Protein AF-A0A534A925-F1 (afdb_monomer_lite)

Foldseek 3Di:
DDDDDDDDDDDDDDDDDDDDDPDPDQDDAWDWDWDQDPVRDIDIDIDGDPDPDCQDPDDQPPQLPVVPPQWHALVSLVVGVLCNVCVQVLCPPVGRIHHNVSVVPDDSVD

Structure (mmCIF, N/CA/C/O backbone):
data_AF-A0A534A925-F1
#
_entry.id   AF-A0A534A925-F1
#
loop_
_atom_site.group_PDB
_atom_site.id
_atom_site.type_symbol
_atom_site.label_atom_id
_atom_site.label_alt_id
_atom_site.label_comp_id
_atom_site.label_asym_id
_atom_site.label_entity_id
_atom_site.label_seq_id
_atom_site.pdbx_PDB_ins_code
_atom_site.Cartn_x
_atom_site.Cartn_y
_atom_site.Cartn_z
_atom_site.occupancy
_atom_site.B_iso_or_equiv
_atom_site.auth_seq_id
_atom_site.auth_comp_id
_atom_site.auth_asym_id
_atom_site.auth_atom_id
_atom_site.pdbx_PDB_model_num
ATOM 1 N N . MET A 1 1 ? -91.322 11.168 30.976 1.00 36.09 1 MET A N 1
ATOM 2 C CA . MET A 1 1 ? -91.071 10.062 31.922 1.00 36.09 1 MET A CA 1
ATOM 3 C C . MET A 1 1 ? -89.736 9.408 31.571 1.00 36.09 1 MET A C 1
ATOM 5 O O . MET A 1 1 ? -89.641 8.801 30.519 1.00 36.09 1 MET A O 1
ATOM 9 N N . ASN A 1 2 ? -88.737 9.666 32.426 1.00 33.62 2 ASN A N 1
ATOM 10 C CA . ASN A 1 2 ? -87.605 8.828 32.873 1.00 33.62 2 ASN A CA 1
ATOM 11 C C . ASN A 1 2 ? -86.722 8.148 31.795 1.00 33.62 2 ASN A C 1
ATOM 13 O O . ASN A 1 2 ? -87.147 7.190 31.169 1.00 33.62 2 ASN A O 1
ATOM 17 N N . THR A 1 3 ? -85.550 8.713 31.450 1.00 47.16 3 THR A N 1
ATOM 18 C CA . THR A 1 3 ? -84.178 8.521 32.023 1.00 47.16 3 THR A CA 1
ATOM 19 C C . THR A 1 3 ? -83.491 7.196 31.687 1.00 47.16 3 THR A C 1
ATOM 21 O O . THR A 1 3 ? -84.071 6.153 31.945 1.00 47.16 3 THR A O 1
ATOM 24 N N . LEU A 1 4 ? -82.229 7.285 31.230 1.00 44.25 4 LEU A N 1
ATOM 25 C CA . LEU A 1 4 ? -81.005 6.499 31.540 1.00 44.25 4 LEU A CA 1
ATOM 26 C C . LEU A 1 4 ? -80.034 6.684 30.341 1.00 44.25 4 LEU A C 1
ATOM 28 O O . LEU A 1 4 ? -80.492 6.718 29.211 1.00 44.25 4 LEU A O 1
ATOM 32 N N . SER A 1 5 ? -78.706 6.758 30.414 1.00 41.53 5 SER A N 1
ATOM 33 C CA . SER A 1 5 ? -77.696 6.857 3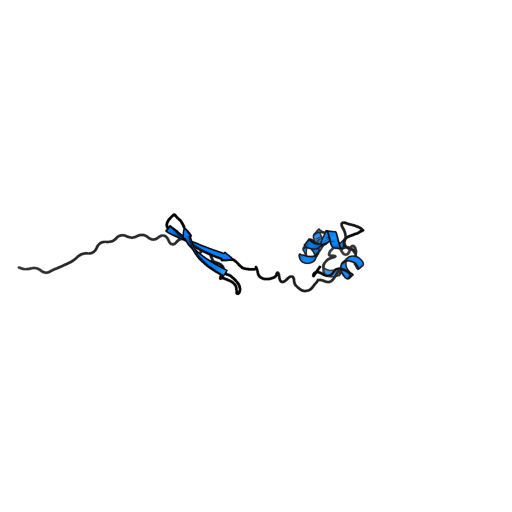1.471 1.00 41.53 5 SER A CA 1
ATOM 34 C C . SER A 1 5 ? -76.338 6.824 30.733 1.00 41.53 5 SER A C 1
ATOM 36 O O . SER A 1 5 ? -76.153 5.910 29.945 1.00 41.53 5 SER A O 1
ATOM 38 N N . THR A 1 6 ? -75.408 7.752 31.037 1.00 44.19 6 THR A N 1
ATOM 39 C CA . THR A 1 6 ? -73.962 7.466 31.289 1.00 44.19 6 THR A CA 1
ATOM 40 C C . THR A 1 6 ? -73.088 6.924 30.124 1.00 44.19 6 THR A C 1
ATOM 42 O O . THR A 1 6 ? -73.442 5.945 29.498 1.00 44.19 6 THR A O 1
ATOM 45 N N . LYS A 1 7 ? -71.860 7.367 29.799 1.00 44.53 7 LYS A N 1
ATOM 46 C CA . LYS A 1 7 ? -70.882 8.361 30.292 1.00 44.53 7 LYS A CA 1
ATOM 47 C C . LYS A 1 7 ? -69.719 8.438 29.262 1.00 44.53 7 LYS A C 1
ATOM 49 O O . LYS A 1 7 ? -69.338 7.406 28.734 1.00 44.53 7 LYS A O 1
ATOM 54 N N . ILE A 1 8 ? -69.151 9.643 29.095 1.00 51.94 8 ILE A N 1
ATOM 55 C CA . ILE A 1 8 ? -67.711 10.015 29.144 1.00 51.94 8 ILE A CA 1
ATOM 56 C C . ILE A 1 8 ? -66.700 9.183 28.317 1.00 51.94 8 ILE A C 1
ATOM 58 O O . ILE A 1 8 ? -66.529 8.013 28.617 1.00 51.94 8 ILE A O 1
ATOM 62 N N . LEU A 1 9 ? -65.879 9.827 27.464 1.00 43.19 9 LEU A N 1
ATOM 63 C CA . LEU A 1 9 ? -64.421 9.984 27.703 1.00 43.19 9 LEU A CA 1
ATOM 64 C C . LEU A 1 9 ? -63.730 10.865 26.643 1.00 43.19 9 LEU A C 1
ATOM 66 O O . LEU A 1 9 ? -63.958 10.740 25.446 1.00 43.19 9 LEU A O 1
ATOM 70 N N . PHE A 1 10 ? -62.875 11.754 27.148 1.00 41.25 10 PHE A N 1
ATOM 71 C CA . PHE A 1 10 ? -61.881 12.577 26.458 1.00 41.25 10 PHE A CA 1
ATOM 72 C C . PHE A 1 10 ? -60.840 11.739 25.692 1.00 41.25 10 PHE A C 1
ATOM 74 O O . PHE A 1 10 ? -60.540 10.629 26.116 1.00 41.25 10 PHE A O 1
ATOM 81 N N . CYS A 1 11 ? -60.218 12.318 24.655 1.00 32.62 11 CYS A N 1
ATOM 82 C CA . CYS A 1 11 ? -58.761 12.561 24.574 1.00 32.62 11 CYS A CA 1
ATOM 83 C C . CYS A 1 11 ? -58.295 12.727 23.120 1.00 32.62 11 CYS A C 1
ATOM 85 O O . CYS A 1 11 ? -58.225 11.777 22.348 1.00 32.62 11 CYS A O 1
ATOM 87 N N . THR A 1 12 ? -57.901 13.952 22.781 1.00 53.50 12 THR A N 1
ATOM 88 C CA . THR A 1 12 ? -57.005 14.268 21.665 1.00 53.50 12 THR A CA 1
ATOM 89 C C . THR A 1 12 ? -55.625 13.659 21.913 1.00 53.50 12 THR A C 1
ATOM 91 O O . THR A 1 12 ? -55.068 13.911 22.982 1.00 53.50 12 THR A O 1
ATOM 94 N N . LEU A 1 13 ? -55.018 12.967 20.942 1.00 48.19 13 LEU A N 1
ATOM 95 C CA . LEU A 1 13 ? -53.555 12.879 20.894 1.00 48.19 13 LEU A CA 1
ATOM 96 C C . LEU A 1 13 ? -53.014 12.567 19.492 1.00 48.19 13 LEU A C 1
ATOM 98 O 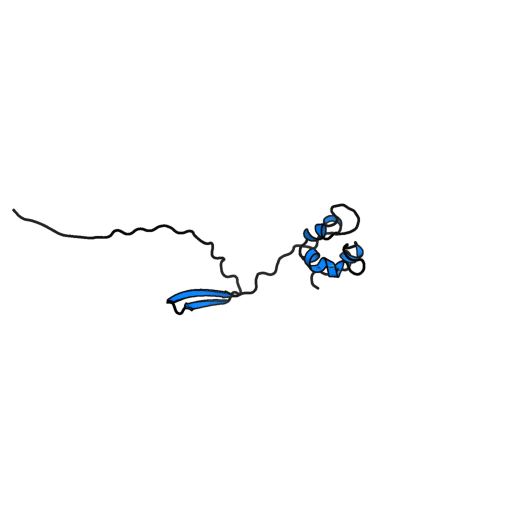O . LEU A 1 13 ? -53.343 11.561 18.872 1.00 48.19 13 LEU A O 1
ATOM 102 N N . SER A 1 14 ? -52.168 13.484 19.036 1.00 50.31 14 SER A N 1
ATOM 103 C CA . SER A 1 14 ? -51.291 13.441 17.872 1.00 50.31 14 SER A CA 1
ATOM 104 C C . SER A 1 14 ? -50.296 12.278 17.919 1.00 50.31 14 SER A C 1
ATOM 106 O O . SER A 1 14 ? -49.856 11.907 19.003 1.00 50.31 14 SER A O 1
ATOM 108 N N . ALA A 1 15 ? -49.797 11.841 16.761 1.00 52.97 15 ALA A N 1
ATOM 109 C CA . ALA A 1 15 ? -48.405 11.399 16.652 1.00 52.97 15 ALA A CA 1
ATOM 110 C C . ALA A 1 15 ? -47.902 11.485 15.203 1.00 52.97 15 ALA A C 1
ATOM 112 O O . ALA A 1 15 ? -48.382 10.783 14.316 1.00 52.97 15 ALA A O 1
ATOM 113 N N . LEU A 1 16 ? -46.913 12.360 14.997 1.00 54.34 16 LEU A N 1
ATOM 114 C CA . LEU A 1 16 ? -45.985 12.334 13.872 1.00 54.34 16 LEU A CA 1
ATOM 115 C C . LEU A 1 16 ? -45.190 11.021 13.928 1.00 54.34 16 LEU A C 1
ATOM 117 O O . LEU A 1 16 ? -44.637 10.691 14.977 1.00 54.34 16 LEU A O 1
ATOM 121 N N . SER A 1 17 ? -45.069 10.305 12.813 1.00 54.91 17 SER A N 1
ATOM 122 C CA . SER A 1 17 ? -44.123 9.191 12.703 1.00 54.91 17 SER A CA 1
ATOM 123 C C . SER A 1 17 ? -42.778 9.721 12.206 1.00 54.91 17 SER A C 1
ATOM 125 O O . SER A 1 17 ? -42.631 10.102 11.047 1.00 54.91 17 SER A O 1
ATOM 127 N N . PHE A 1 18 ? -41.821 9.794 13.130 1.00 52.22 18 PHE A N 1
ATOM 128 C CA . PHE A 1 18 ? -40.415 10.120 12.902 1.00 52.22 18 PHE A CA 1
ATOM 129 C C . PHE A 1 18 ? -39.664 8.888 12.364 1.00 52.22 18 PHE A C 1
ATOM 131 O O . PHE A 1 18 ? -39.969 7.755 12.733 1.00 52.22 18 PHE A O 1
ATOM 138 N N . SER A 1 19 ? -38.718 9.135 11.458 1.00 45.69 19 SER A N 1
ATOM 139 C CA . SER A 1 19 ? -38.007 8.168 10.617 1.00 45.69 19 SER A CA 1
ATOM 140 C C . SER A 1 19 ? -37.303 7.034 11.371 1.00 45.69 19 SER A C 1
ATOM 142 O O . SER A 1 19 ? -36.640 7.253 12.384 1.00 45.69 19 SER A O 1
ATOM 144 N N . ALA A 1 20 ? -37.365 5.829 10.799 1.00 44.81 20 ALA A N 1
ATOM 145 C CA . ALA A 1 20 ? -36.559 4.684 11.205 1.00 44.81 20 ALA A CA 1
ATOM 146 C C . ALA A 1 20 ? -35.088 4.906 10.811 1.00 44.81 20 ALA A C 1
ATOM 148 O O . ALA A 1 20 ? -34.720 4.785 9.643 1.00 44.81 20 ALA A O 1
ATOM 149 N N . ALA A 1 21 ? -34.242 5.233 11.788 1.00 45.03 21 ALA A N 1
ATOM 150 C CA . ALA A 1 21 ? -32.803 5.063 11.651 1.00 45.03 21 ALA A CA 1
ATOM 151 C C . ALA A 1 21 ? -32.496 3.563 11.750 1.00 45.03 21 ALA A C 1
ATOM 153 O O . ALA A 1 21 ? -32.823 2.927 12.752 1.00 45.03 21 ALA A O 1
ATOM 154 N N . ALA A 1 22 ? -31.893 2.995 10.706 1.00 51.34 22 ALA A N 1
ATOM 155 C CA . ALA A 1 22 ? -31.347 1.647 10.741 1.00 51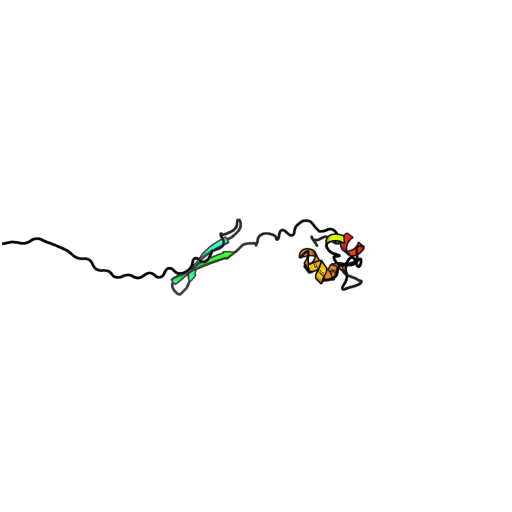.34 22 ALA A CA 1
ATOM 156 C C . ALA A 1 22 ? -30.210 1.606 11.775 1.00 51.34 22 ALA A C 1
ATOM 158 O O . ALA A 1 22 ? -29.094 2.048 11.511 1.00 51.34 22 ALA A O 1
ATOM 159 N N . GLN A 1 23 ? -30.515 1.129 12.978 1.00 52.47 23 GLN A N 1
ATOM 160 C CA . GLN A 1 23 ? -29.515 0.818 13.990 1.00 52.47 23 GLN A CA 1
ATOM 161 C C . GLN A 1 23 ? -28.836 -0.481 13.548 1.00 52.47 23 GLN A C 1
ATOM 163 O O . GLN A 1 23 ? -29.480 -1.529 13.500 1.00 52.47 23 GLN A O 1
ATOM 168 N N . GLY A 1 24 ? -27.564 -0.391 13.145 1.00 57.22 24 GLY A N 1
ATOM 169 C CA . GLY A 1 24 ? -26.748 -1.563 12.835 1.00 57.22 24 GLY A CA 1
ATOM 170 C C . GLY A 1 24 ? -26.800 -2.550 14.001 1.00 57.22 24 GLY A C 1
ATOM 171 O O . GLY A 1 24 ? -26.653 -2.152 15.157 1.00 57.22 24 GLY A O 1
ATOM 172 N N . ALA A 1 25 ? -27.096 -3.815 13.705 1.00 59.00 25 ALA A N 1
ATOM 173 C CA . ALA A 1 25 ? -27.199 -4.845 14.727 1.00 59.00 25 ALA A CA 1
ATOM 174 C C . ALA A 1 25 ? -25.826 -5.075 15.386 1.00 59.00 25 ALA A C 1
ATOM 176 O O . ALA A 1 25 ? -24.819 -5.064 14.674 1.00 59.00 25 ALA A O 1
ATOM 177 N N . PRO A 1 26 ? -25.774 -5.303 16.711 1.00 57.12 26 PRO A N 1
ATOM 178 C CA . PRO A 1 26 ? -24.526 -5.615 17.395 1.00 57.12 26 PRO A CA 1
ATOM 179 C C . PRO A 1 26 ? -23.919 -6.901 16.822 1.00 57.12 26 PRO A C 1
ATOM 181 O O . PRO A 1 26 ? -24.603 -7.920 16.677 1.00 57.12 26 PRO A O 1
ATOM 184 N N . GLN A 1 27 ? -22.641 -6.833 16.466 1.00 63.50 27 GLN A N 1
ATOM 185 C CA . GLN A 1 27 ? -21.874 -7.927 15.888 1.00 63.50 27 GLN A CA 1
ATOM 186 C C . GLN A 1 27 ? -21.381 -8.881 16.988 1.00 63.50 27 GLN A C 1
ATOM 188 O O . GLN A 1 27 ? -21.328 -8.550 18.176 1.00 63.50 27 GLN A O 1
ATOM 193 N N . SER A 1 28 ? -21.039 -10.117 16.610 1.00 61.31 28 SER A N 1
ATOM 194 C CA . SER A 1 28 ? -20.520 -11.112 17.559 1.00 61.31 28 SER A CA 1
ATOM 195 C C . SER A 1 28 ? -19.151 -10.675 18.087 1.00 61.31 28 SER A C 1
ATOM 197 O O . SER A 1 28 ? -18.169 -10.725 17.358 1.00 61.31 28 SER A O 1
ATOM 199 N N . GLY A 1 29 ? -19.089 -10.260 19.356 1.00 70.38 29 GLY A N 1
ATOM 200 C CA . GLY A 1 29 ? -17.885 -9.695 19.986 1.00 70.38 29 GLY A CA 1
ATOM 201 C C . GLY A 1 29 ? -18.079 -8.275 20.526 1.00 70.38 29 GLY A C 1
ATOM 202 O O . GLY A 1 29 ? -17.241 -7.792 21.292 1.00 70.38 29 GLY A O 1
ATOM 203 N N . ASP A 1 30 ? -19.202 -7.637 20.196 1.00 82.88 30 ASP A N 1
ATOM 204 C CA . ASP A 1 30 ? -19.544 -6.316 20.707 1.00 82.88 30 ASP A CA 1
ATOM 205 C C . ASP A 1 30 ? -19.910 -6.363 22.195 1.00 82.88 30 ASP A C 1
ATOM 207 O O . ASP A 1 30 ? -20.704 -7.181 22.664 1.00 82.88 30 ASP A O 1
ATOM 211 N N . ASN A 1 31 ? -19.353 -5.424 22.952 1.00 88.88 31 ASN A N 1
ATOM 212 C CA . ASN A 1 31 ? -19.742 -5.125 24.318 1.00 88.88 31 ASN A CA 1
ATOM 213 C C . ASN A 1 31 ? -20.771 -3.995 24.292 1.00 88.88 31 ASN A C 1
ATOM 215 O O . ASN A 1 31 ? -20.434 -2.852 23.975 1.00 88.88 31 ASN A O 1
ATOM 219 N N . VAL A 1 32 ? -22.012 -4.319 24.655 1.00 89.69 32 VAL A N 1
ATOM 220 C CA . VAL A 1 32 ? -23.113 -3.357 24.773 1.00 89.69 32 VAL A CA 1
ATOM 221 C C . VAL A 1 32 ? -23.313 -3.000 26.244 1.00 89.69 32 VAL A C 1
ATOM 223 O O . VAL A 1 32 ? -23.477 -3.879 27.090 1.00 89.69 32 VAL A O 1
ATOM 226 N N . ARG A 1 33 ? -23.283 -1.706 26.568 1.00 91.25 33 ARG A N 1
ATOM 227 C CA . ARG A 1 33 ? -23.546 -1.182 27.915 1.00 91.25 33 ARG A CA 1
ATOM 228 C C . ARG A 1 33 ? -24.625 -0.112 27.858 1.00 91.25 33 ARG A C 1
ATOM 230 O O . ARG A 1 33 ? -24.551 0.791 27.032 1.00 91.25 33 ARG A O 1
ATOM 237 N N . HIS A 1 34 ? -25.580 -0.195 28.774 1.00 91.19 34 HIS A N 1
ATOM 238 C CA . HIS A 1 34 ? -26.624 0.809 28.949 1.00 91.19 34 HIS A CA 1
ATOM 239 C C . HIS A 1 34 ? -26.285 1.705 30.139 1.00 91.19 34 HIS A C 1
ATOM 241 O O . HIS A 1 34 ? -25.847 1.220 31.186 1.00 91.19 34 HIS A O 1
ATOM 247 N N . PHE A 1 35 ? -26.501 3.006 29.991 1.00 89.12 35 PHE A N 1
ATOM 248 C CA . PHE A 1 35 ? -26.339 3.984 31.062 1.00 89.12 35 PHE A CA 1
ATOM 249 C C . PHE A 1 35 ? -27.496 4.963 31.037 1.00 89.12 35 PHE A C 1
ATOM 251 O O . PHE A 1 35 ? -28.084 5.223 29.991 1.00 89.12 35 PHE A O 1
ATOM 258 N N . VAL A 1 36 ? -27.757 5.562 32.191 1.00 91.06 36 VAL A N 1
ATOM 259 C CA . VAL A 1 36 ? -28.630 6.724 32.304 1.00 91.06 36 VAL A CA 1
ATOM 260 C C . VAL A 1 36 ? -27.741 7.919 32.615 1.00 91.06 36 VAL A C 1
ATOM 262 O O . VAL A 1 36 ? -26.951 7.872 33.560 1.00 91.06 36 VAL A O 1
ATOM 265 N N . ASP A 1 37 ? -27.812 8.963 31.795 1.00 87.06 37 ASP A N 1
ATOM 266 C CA . ASP A 1 37 ? -27.035 10.178 32.018 1.00 87.06 37 ASP A CA 1
ATOM 267 C C . ASP A 1 37 ? -27.645 11.074 33.112 1.00 87.06 37 ASP A C 1
ATOM 269 O O . ASP A 1 37 ? -28.726 10.819 33.643 1.00 87.06 37 ASP A O 1
ATOM 273 N N . ALA A 1 38 ? -26.950 12.160 33.459 1.00 85.88 38 ALA A N 1
ATOM 274 C CA . ALA A 1 38 ? -27.391 13.098 34.495 1.00 85.88 38 ALA A CA 1
ATOM 275 C C . ALA A 1 38 ? -28.723 13.809 34.175 1.00 85.88 38 ALA A C 1
ATOM 277 O O . ALA A 1 38 ? -29.330 14.391 35.072 1.00 85.88 38 ALA A O 1
ATOM 278 N N . GLN A 1 39 ? -29.175 13.784 32.917 1.00 91.69 39 GLN A N 1
ATOM 279 C CA . GLN A 1 39 ? -30.468 14.323 32.490 1.00 91.69 39 GLN A CA 1
ATOM 280 C C . GLN A 1 39 ? -31.566 13.247 32.438 1.00 91.69 39 GLN A C 1
ATOM 282 O O . GLN A 1 39 ? -32.680 13.538 32.005 1.00 91.69 39 GLN A O 1
ATOM 287 N N . GLY A 1 40 ? -31.276 12.017 32.872 1.00 88.44 40 GLY A N 1
ATOM 288 C CA . GLY A 1 40 ? -32.223 10.906 32.849 1.00 88.44 40 GLY A CA 1
ATOM 289 C C . GLY A 1 40 ? -32.396 10.266 31.470 1.00 88.44 40 GLY A C 1
ATOM 290 O O . GLY A 1 40 ? -33.357 9.524 31.274 1.00 88.44 40 GLY A O 1
ATOM 291 N N . ARG A 1 41 ? -31.511 10.545 30.502 1.00 91.19 41 ARG A N 1
ATOM 292 C CA . ARG A 1 41 ? -31.578 9.941 29.164 1.00 91.19 41 ARG A CA 1
ATOM 293 C C . ARG A 1 41 ? -30.837 8.614 29.154 1.00 91.19 41 ARG A C 1
ATOM 295 O O . ARG A 1 41 ? -29.720 8.517 29.659 1.00 91.19 41 ARG A O 1
ATOM 302 N N . GLU A 1 42 ? -31.446 7.611 28.539 1.00 90.19 42 GLU A N 1
ATOM 303 C CA . GLU A 1 42 ? -30.812 6.318 28.312 1.00 90.19 42 GLU A CA 1
ATOM 304 C C . GLU A 1 42 ? -29.850 6.397 27.117 1.00 90.19 42 GLU A C 1
ATOM 306 O O . GLU A 1 42 ? -30.205 6.881 26.041 1.00 90.19 42 GLU A O 1
ATOM 311 N N . VAL A 1 43 ? -28.616 5.935 27.313 1.00 90.75 43 VAL A N 1
ATOM 312 C CA . VAL A 1 43 ? -27.554 5.900 26.304 1.00 90.75 43 VAL A CA 1
ATOM 313 C C . VAL A 1 43 ? -27.011 4.480 26.224 1.00 90.75 43 VAL A C 1
ATOM 315 O O . VAL A 1 43 ? -26.747 3.849 27.246 1.00 90.75 43 VAL A O 1
ATOM 318 N N . THR A 1 44 ? -26.817 3.985 25.004 1.00 92.50 44 THR A N 1
ATOM 319 C CA . THR A 1 44 ? -26.215 2.673 24.748 1.00 92.50 44 THR A CA 1
ATOM 320 C C . THR A 1 44 ? -24.824 2.871 24.154 1.00 92.50 44 THR A C 1
ATOM 322 O O . THR A 1 44 ? -24.691 3.476 23.092 1.00 92.50 44 THR A O 1
ATOM 325 N N . LEU A 1 45 ? -23.785 2.389 24.838 1.00 89.44 45 LEU A N 1
ATOM 326 C CA . LEU A 1 45 ? -22.436 2.277 24.283 1.00 89.44 45 LEU A CA 1
ATOM 327 C C . LEU A 1 45 ? -22.271 0.884 23.708 1.00 89.44 45 LEU A C 1
ATOM 329 O O . LEU A 1 45 ? -22.324 -0.102 24.441 1.00 89.44 45 LEU A O 1
ATOM 333 N N . THR A 1 46 ? -21.994 0.839 22.418 1.00 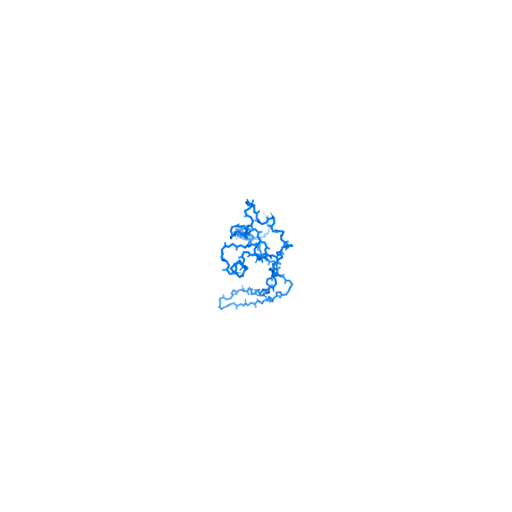90.38 46 THR A N 1
ATOM 334 C CA . THR A 1 46 ? -21.589 -0.372 21.718 1.00 90.38 46 THR A CA 1
ATOM 335 C C . THR A 1 46 ? -20.116 -0.221 21.374 1.00 90.38 46 THR A C 1
ATOM 337 O O . THR A 1 46 ? -19.727 0.755 20.735 1.00 90.38 46 THR A O 1
ATOM 340 N N . SER A 1 47 ? -19.284 -1.148 21.839 1.00 87.44 47 SER A N 1
ATOM 341 C CA . SER A 1 47 ? -17.851 -1.173 21.530 1.00 87.44 47 SER A CA 1
ATOM 342 C C . SER A 1 47 ? -17.435 -2.569 21.090 1.00 87.44 47 SER A C 1
ATOM 344 O O . SER A 1 47 ? -17.709 -3.525 21.811 1.00 87.44 47 SER A O 1
ATOM 346 N N . GLY A 1 48 ? -16.723 -2.682 19.976 1.00 87.56 48 GLY A N 1
ATOM 347 C CA . GLY A 1 48 ? -16.240 -3.951 19.439 1.00 87.56 48 GLY A CA 1
ATOM 348 C C . GLY A 1 48 ? -15.147 -3.733 18.401 1.00 87.56 48 GLY A C 1
ATOM 349 O O . GLY A 1 48 ? -14.896 -2.602 17.979 1.00 87.56 48 GLY A O 1
ATOM 350 N N . GLN A 1 49 ? -14.466 -4.819 18.038 1.00 83.19 49 GLN A N 1
ATOM 351 C CA . GLN A 1 49 ? -13.541 -4.825 16.909 1.00 83.19 49 GLN A CA 1
ATOM 352 C C . GLN A 1 49 ? -14.387 -4.849 15.627 1.00 83.19 49 GLN A C 1
ATOM 354 O O . GLN A 1 49 ? -15.242 -5.728 15.518 1.00 83.19 49 GLN A O 1
ATOM 359 N N . PRO A 1 50 ? -14.170 -3.935 14.667 1.00 76.50 50 PRO A N 1
ATOM 360 C CA . PRO A 1 50 ? -14.828 -4.037 13.370 1.00 76.50 50 PRO A CA 1
ATOM 361 C C . PRO A 1 50 ? -14.416 -5.339 12.677 1.00 76.50 50 PRO A C 1
ATOM 363 O O . PRO A 1 50 ? -13.307 -5.840 12.898 1.00 76.50 50 PRO A O 1
ATOM 366 N N . ASP A 1 51 ? -15.293 -5.881 11.834 1.00 75.94 51 ASP A N 1
ATOM 367 C CA . ASP A 1 51 ? -14.945 -7.056 11.038 1.00 75.94 51 ASP A CA 1
ATOM 368 C C . ASP A 1 51 ? -13.639 -6.813 10.264 1.00 75.94 51 ASP A C 1
ATOM 370 O O . ASP A 1 51 ? -13.424 -5.714 9.743 1.00 75.94 51 ASP A O 1
ATOM 374 N N . PRO A 1 52 ? -12.746 -7.816 10.177 1.00 73.44 52 PRO A N 1
ATOM 375 C CA . PRO A 1 52 ? -11.541 -7.679 9.382 1.00 73.44 52 PRO A CA 1
ATOM 376 C C . PRO A 1 52 ? -11.923 -7.423 7.924 1.00 73.44 52 PRO A C 1
ATOM 378 O O . PRO A 1 52 ? -12.688 -8.189 7.332 1.00 73.44 52 PRO A O 1
ATOM 381 N N . ASP A 1 53 ? -11.351 -6.371 7.339 1.00 75.56 53 ASP A N 1
ATOM 382 C CA . ASP A 1 53 ? -11.571 -6.037 5.938 1.00 75.56 53 ASP A CA 1
ATOM 383 C C . ASP A 1 53 ? -11.196 -7.226 5.040 1.00 75.56 53 ASP A C 1
ATOM 385 O O . ASP A 1 53 ? -10.042 -7.667 4.973 1.00 75.56 53 ASP A O 1
ATOM 389 N N . GLN A 1 54 ? -12.180 -7.759 4.315 1.00 76.06 54 GLN A N 1
ATOM 390 C CA . GLN A 1 54 ? -11.964 -8.835 3.353 1.00 76.06 54 GLN A CA 1
ATOM 391 C C . GLN A 1 54 ? -11.547 -8.256 2.003 1.00 76.06 54 GLN A C 1
ATOM 393 O O . GLN A 1 54 ? -12.291 -8.288 1.022 1.00 76.06 54 GLN A O 1
ATOM 398 N N . PHE A 1 55 ? -10.325 -7.736 1.929 1.00 79.56 55 PHE A N 1
ATOM 399 C CA . PHE A 1 55 ? -9.712 -7.455 0.638 1.00 79.56 55 PHE A CA 1
ATOM 400 C C . PHE A 1 55 ? -9.467 -8.795 -0.050 1.00 79.56 55 PHE A C 1
ATOM 402 O O . PHE A 1 55 ? -8.760 -9.648 0.497 1.00 79.56 55 PHE A O 1
ATOM 409 N N . GLY A 1 56 ? -10.102 -8.993 -1.207 1.00 85.56 56 GLY A N 1
ATOM 410 C CA . GLY A 1 56 ? -10.119 -10.253 -1.946 1.00 85.56 56 GLY A CA 1
ATOM 411 C C . GLY A 1 56 ? -8.733 -10.838 -2.278 1.00 85.56 56 GLY A C 1
ATOM 412 O O . GLY A 1 56 ? -7.686 -10.415 -1.766 1.00 85.56 56 GLY A O 1
ATOM 413 N N . PRO A 1 57 ? -8.676 -11.867 -3.138 1.00 89.50 57 PRO A N 1
ATOM 414 C CA . PRO A 1 57 ? -7.392 -12.394 -3.567 1.00 89.50 57 PRO A CA 1
ATOM 415 C C . PRO A 1 57 ? -6.553 -11.275 -4.189 1.00 89.50 57 PRO A C 1
ATOM 417 O O . PRO A 1 57 ? -7.069 -10.354 -4.819 1.00 89.50 57 PRO A O 1
ATOM 420 N N . ARG A 1 58 ? -5.241 -11.369 -3.987 1.00 90.88 58 ARG A N 1
ATOM 421 C CA . ARG A 1 58 ? -4.291 -10.446 -4.592 1.00 90.88 58 ARG A CA 1
ATOM 422 C C . ARG A 1 58 ? -4.448 -10.502 -6.126 1.00 90.88 58 ARG A C 1
ATOM 424 O O . ARG A 1 58 ? -4.326 -11.603 -6.668 1.00 90.88 58 ARG A O 1
ATOM 431 N N . PRO A 1 59 ? -4.682 -9.367 -6.809 1.00 94.56 59 PRO A N 1
ATOM 432 C CA . PRO A 1 59 ? -4.729 -9.332 -8.267 1.00 94.56 59 PRO A CA 1
ATOM 433 C C . PRO A 1 59 ? -3.395 -9.744 -8.907 1.00 94.56 59 PRO A C 1
ATOM 435 O O . PRO A 1 59 ? -2.339 -9.726 -8.277 1.00 94.56 59 PRO A O 1
ATOM 438 N N . SER A 1 60 ? -3.425 -10.119 -10.179 1.00 95.81 60 SER A N 1
ATOM 439 C CA . SER A 1 60 ? -2.201 -10.222 -10.981 1.00 95.81 60 SER A CA 1
ATOM 440 C C . SER A 1 60 ? -1.624 -8.833 -11.274 1.00 95.81 60 SER A C 1
ATOM 442 O O . SER A 1 60 ? -2.322 -7.824 -11.173 1.00 95.81 60 SER A O 1
ATOM 444 N N . PHE A 1 61 ? -0.345 -8.781 -11.647 1.00 96.38 61 PHE A N 1
ATOM 445 C CA . PHE A 1 61 ? 0.307 -7.527 -12.028 1.00 96.38 61 PHE A CA 1
ATOM 446 C C . PHE A 1 61 ? -0.406 -6.887 -13.225 1.00 96.38 61 PHE A C 1
ATOM 448 O O . PHE A 1 61 ? -0.721 -5.705 -13.211 1.00 96.38 61 PHE A O 1
ATOM 455 N N . GLU A 1 62 ? -0.737 -7.709 -14.219 1.00 96.44 62 GLU A N 1
ATOM 456 C CA . GLU A 1 62 ? -1.406 -7.324 -15.460 1.00 96.44 62 GLU A CA 1
ATOM 457 C C . GLU A 1 62 ? -2.829 -6.793 -15.241 1.00 96.44 62 GLU A C 1
ATOM 459 O O . GLU A 1 62 ? -3.343 -6.054 -16.072 1.00 96.44 62 GLU A O 1
ATOM 464 N N . GLN A 1 63 ? -3.483 -7.173 -14.139 1.00 96.44 63 GLN A N 1
ATOM 465 C CA . GLN A 1 63 ? -4.796 -6.632 -13.776 1.00 96.44 63 GLN A CA 1
ATOM 466 C C . GLN A 1 63 ? -4.715 -5.226 -13.175 1.00 96.44 63 GLN A C 1
ATOM 468 O O . GLN A 1 63 ? -5.712 -4.508 -13.209 1.00 96.44 63 GLN A O 1
ATOM 473 N N . LEU A 1 64 ? -3.569 -4.856 -12.597 1.00 96.38 64 LEU A N 1
ATOM 474 C CA . LEU A 1 64 ? -3.354 -3.545 -11.984 1.00 96.38 64 LEU A CA 1
ATOM 475 C C . LEU A 1 64 ? -2.723 -2.557 -12.969 1.00 96.38 64 LEU A C 1
ATOM 477 O O . LEU A 1 64 ? -3.169 -1.418 -13.026 1.00 96.38 64 LEU A O 1
ATOM 481 N N . ASP A 1 65 ? -1.748 -3.005 -13.762 1.00 97.06 65 ASP A N 1
ATOM 482 C CA . ASP A 1 65 ? -1.117 -2.250 -14.856 1.00 97.06 65 ASP A CA 1
ATOM 483 C C . ASP A 1 65 ? -2.100 -2.105 -16.035 1.00 97.06 65 ASP A C 1
ATOM 485 O O . ASP A 1 65 ? -2.103 -2.895 -16.987 1.00 97.06 65 ASP A O 1
ATOM 489 N N . ARG A 1 66 ? -3.010 -1.130 -15.919 1.00 96.81 66 ARG A N 1
ATOM 490 C CA . ARG A 1 66 ? -4.127 -0.904 -16.848 1.00 96.81 66 ARG A CA 1
ATOM 491 C C . ARG A 1 66 ? -3.657 -0.272 -18.145 1.00 96.81 66 ARG A C 1
ATOM 493 O O . ARG A 1 66 ? -4.269 -0.504 -19.187 1.00 96.81 66 ARG A O 1
ATOM 500 N N . ASN A 1 67 ? -2.636 0.579 -18.073 1.00 96.00 67 ASN A N 1
ATOM 501 C CA . ASN A 1 67 ? -2.074 1.236 -19.249 1.00 96.00 67 ASN A CA 1
ATOM 502 C C . ASN A 1 67 ? -1.017 0.365 -19.963 1.00 96.00 67 ASN A C 1
ATOM 504 O O . ASN A 1 67 ? -0.610 0.715 -21.073 1.00 96.00 67 ASN A O 1
ATOM 508 N N . HIS A 1 68 ? -0.642 -0.774 -19.370 1.00 96.25 68 HIS A N 1
ATOM 509 C CA . HIS A 1 68 ? 0.341 -1.728 -19.878 1.00 96.25 68 HIS A CA 1
ATOM 510 C C . HIS A 1 68 ? 1.726 -1.101 -20.094 1.00 96.25 68 HIS A C 1
ATOM 512 O O . HIS A 1 68 ? 2.437 -1.459 -21.040 1.00 96.25 68 HIS A O 1
ATOM 518 N N . ASP A 1 69 ? 2.113 -0.158 -19.231 1.00 95.69 69 ASP A N 1
ATOM 519 C CA . ASP A 1 69 ? 3.419 0.507 -19.277 1.00 95.69 69 ASP A CA 1
ATOM 520 C C . ASP A 1 69 ? 4.519 -0.274 -18.527 1.00 95.69 69 ASP A C 1
ATOM 522 O O . ASP A 1 69 ? 5.699 0.094 -18.574 1.00 95.69 69 ASP A O 1
ATOM 526 N N . GLY A 1 70 ? 4.157 -1.402 -17.904 1.00 95.62 70 GLY A N 1
ATOM 527 C CA . GLY A 1 70 ? 5.077 -2.306 -17.221 1.00 95.62 70 GLY A CA 1
ATOM 528 C C . GLY A 1 70 ? 5.377 -1.911 -15.777 1.00 95.62 70 GLY A C 1
ATOM 529 O O . GLY A 1 70 ? 6.234 -2.543 -15.142 1.00 95.62 70 GLY A O 1
ATOM 530 N N . VAL A 1 71 ? 4.685 -0.907 -15.238 1.00 96.56 71 VAL A N 1
ATOM 531 C CA . VAL A 1 71 ? 4.746 -0.511 -13.832 1.00 96.56 71 VAL A CA 1
ATOM 532 C C . VAL A 1 71 ? 3.343 -0.258 -13.288 1.00 96.56 71 VAL A C 1
ATOM 534 O O . VAL A 1 71 ? 2.409 -0.015 -14.028 1.00 96.56 71 VAL A O 1
ATOM 537 N N . ILE A 1 72 ? 3.186 -0.327 -11.969 1.00 97.19 72 ILE A N 1
ATOM 538 C CA . ILE A 1 72 ? 1.944 0.082 -11.309 1.00 97.19 72 ILE A CA 1
ATOM 539 C C . ILE A 1 72 ? 2.162 1.480 -10.733 1.00 97.19 72 ILE A C 1
ATOM 541 O O . ILE A 1 72 ? 3.075 1.702 -9.928 1.00 97.19 72 ILE A O 1
ATOM 545 N N . THR A 1 73 ? 1.333 2.421 -11.165 1.00 96.81 73 THR A N 1
ATOM 546 C CA . THR A 1 73 ? 1.265 3.795 -10.648 1.00 96.81 73 THR A CA 1
ATOM 547 C C . THR A 1 73 ? 0.371 3.891 -9.399 1.00 96.81 73 THR A C 1
ATOM 549 O O . THR A 1 73 ? -0.375 2.950 -9.117 1.00 96.81 73 THR A O 1
ATOM 552 N N . PRO A 1 74 ? 0.411 4.998 -8.628 1.00 95.69 74 PRO A N 1
ATOM 553 C CA . PRO A 1 74 ? -0.489 5.190 -7.485 1.00 95.69 74 PRO A CA 1
ATOM 554 C C . PRO A 1 74 ? -1.968 5.027 -7.870 1.00 95.69 74 PRO A C 1
ATOM 556 O O . PRO A 1 74 ? -2.681 4.248 -7.245 1.00 95.69 74 PRO A O 1
ATOM 559 N N . ASP A 1 75 ? -2.382 5.650 -8.977 1.00 96.75 75 ASP A N 1
ATOM 560 C CA . ASP A 1 75 ? -3.751 5.594 -9.512 1.00 96.75 75 ASP A CA 1
ATOM 561 C C . ASP A 1 75 ? -4.184 4.172 -9.922 1.00 96.75 75 ASP A C 1
ATOM 563 O O . ASP A 1 75 ? -5.369 3.843 -9.989 1.00 96.75 75 ASP A O 1
ATOM 567 N N . GLU A 1 76 ? -3.233 3.306 -10.262 1.00 96.88 76 GLU A N 1
ATOM 568 C CA . GLU A 1 76 ? -3.485 1.895 -10.564 1.00 96.88 76 GLU A CA 1
ATOM 569 C C . GLU A 1 76 ? -3.508 1.033 -9.304 1.00 96.88 76 GLU A C 1
ATOM 571 O O . GLU A 1 76 ? -4.302 0.094 -9.209 1.00 96.88 76 GLU A O 1
ATOM 576 N N . ALA A 1 77 ? -2.694 1.374 -8.305 1.00 96.12 77 ALA A N 1
ATOM 577 C CA . ALA A 1 77 ? -2.692 0.706 -7.013 1.00 96.12 77 ALA A CA 1
ATOM 578 C C . ALA A 1 77 ? -4.005 0.910 -6.242 1.00 96.12 77 ALA A C 1
ATOM 580 O O . ALA A 1 77 ? -4.404 0.015 -5.497 1.00 96.12 77 ALA A O 1
ATOM 581 N N . GLU A 1 78 ? -4.719 2.020 -6.467 1.00 95.38 78 GLU A N 1
ATOM 582 C CA . GLU A 1 78 ? -6.052 2.281 -5.896 1.00 95.38 78 GLU A CA 1
ATOM 583 C C . GLU A 1 78 ? -7.080 1.181 -6.210 1.00 95.38 78 GLU A C 1
ATOM 585 O O . GLU A 1 78 ? -8.006 0.956 -5.427 1.00 95.38 78 GLU A O 1
ATOM 590 N N . ALA A 1 79 ? -6.899 0.429 -7.303 1.00 94.19 79 ALA A N 1
ATOM 591 C CA . ALA A 1 79 ? -7.750 -0.716 -7.627 1.00 94.19 79 ALA A CA 1
ATOM 592 C C . ALA A 1 79 ? -7.652 -1.854 -6.590 1.00 94.19 79 ALA A C 1
ATOM 594 O O . ALA A 1 79 ? -8.509 -2.740 -6.551 1.00 94.19 79 ALA A O 1
ATOM 595 N N . TYR A 1 80 ? -6.623 -1.845 -5.740 1.00 94.81 80 TYR A N 1
ATOM 596 C CA . TYR A 1 80 ? -6.445 -2.799 -4.659 1.00 94.81 80 TYR A CA 1
ATOM 597 C C . TYR A 1 80 ? -5.936 -2.095 -3.398 1.00 94.81 80 TYR A C 1
ATOM 599 O O . TYR A 1 80 ? -4.734 -1.953 -3.189 1.00 94.81 80 TYR A O 1
ATOM 607 N N . LEU A 1 81 ? -6.877 -1.717 -2.526 1.00 93.44 81 LEU A N 1
ATOM 608 C CA . LEU A 1 81 ? -6.652 -0.982 -1.271 1.00 93.44 81 LEU A CA 1
ATOM 609 C C . LEU A 1 81 ? -5.426 -1.436 -0.452 1.00 93.44 81 LEU A C 1
ATOM 611 O O . LEU A 1 81 ? -4.662 -0.566 -0.039 1.00 93.44 81 LEU A O 1
ATOM 615 N N . PRO A 1 82 ? -5.154 -2.744 -0.247 1.00 93.62 82 PRO A N 1
ATOM 616 C CA . PRO A 1 82 ? -3.942 -3.159 0.457 1.00 93.62 82 PRO A CA 1
ATOM 617 C C . PRO A 1 82 ? -2.647 -2.694 -0.214 1.00 93.62 82 PRO A C 1
ATOM 619 O O . PRO A 1 82 ? -1.699 -2.357 0.482 1.00 93.62 82 PRO A O 1
ATOM 622 N N . LEU A 1 83 ? -2.594 -2.675 -1.551 1.00 94.81 83 LEU A N 1
ATOM 623 C CA . LEU A 1 83 ? -1.424 -2.192 -2.286 1.00 94.81 83 LEU A CA 1
ATOM 624 C C . LEU A 1 83 ? -1.323 -0.674 -2.214 1.00 94.81 83 LEU A C 1
ATOM 626 O O . LEU A 1 83 ? -0.226 -0.167 -2.033 1.00 94.81 83 LEU A O 1
ATOM 630 N N . ALA A 1 84 ? -2.449 0.032 -2.340 1.00 94.81 84 ALA A N 1
ATOM 631 C CA . ALA A 1 84 ? -2.485 1.487 -2.217 1.00 94.81 84 ALA A CA 1
ATOM 632 C C . ALA A 1 84 ? -1.967 1.949 -0.845 1.00 94.81 84 ALA A C 1
ATOM 634 O O . ALA A 1 84 ? -1.141 2.854 -0.769 1.00 94.81 84 ALA A O 1
ATOM 635 N N . ASN A 1 85 ? -2.385 1.273 0.229 1.00 93.50 85 ASN A N 1
ATOM 636 C CA . ASN A 1 85 ? -1.947 1.581 1.591 1.00 93.50 85 ASN A CA 1
ATOM 637 C C . ASN A 1 85 ? -0.447 1.331 1.816 1.00 93.50 85 ASN A C 1
ATOM 639 O O . ASN A 1 85 ? 0.158 1.997 2.651 1.00 93.50 85 ASN A O 1
ATOM 643 N N . ASP A 1 86 ? 0.148 0.383 1.087 1.00 93.56 86 ASP A N 1
ATOM 644 C CA . ASP A 1 86 ? 1.556 -0.009 1.233 1.00 93.56 86 ASP A CA 1
ATOM 645 C C . ASP A 1 86 ? 2.448 0.513 0.088 1.00 93.56 86 ASP A C 1
ATOM 647 O O . ASP A 1 86 ? 3.613 0.136 -0.039 1.00 93.56 86 ASP A O 1
ATOM 651 N N . PHE A 1 87 ? 1.915 1.382 -0.775 1.00 94.69 87 PHE A N 1
ATOM 652 C CA . PHE A 1 87 ? 2.531 1.744 -2.053 1.00 94.69 87 PHE A CA 1
ATOM 653 C C . PHE A 1 87 ? 3.964 2.276 -1.906 1.00 94.69 87 PHE A C 1
ATOM 655 O O . PHE A 1 87 ? 4.879 1.850 -2.619 1.00 94.69 87 PHE A O 1
ATOM 662 N N . ASP A 1 88 ? 4.179 3.180 -0.951 1.00 93.12 88 ASP A N 1
ATOM 663 C CA . ASP A 1 88 ? 5.483 3.802 -0.708 1.00 93.12 88 ASP A CA 1
ATOM 664 C C . ASP A 1 88 ? 6.517 2.797 -0.184 1.00 93.12 88 ASP A C 1
ATOM 666 O O . ASP A 1 88 ? 7.688 2.850 -0.565 1.00 93.12 88 ASP A O 1
ATOM 670 N N . ASN A 1 89 ? 6.088 1.825 0.626 1.00 92.75 89 ASN A N 1
ATOM 671 C CA . ASN A 1 89 ? 6.965 0.752 1.095 1.00 92.75 89 ASN A CA 1
ATOM 672 C C . ASN A 1 89 ? 7.339 -0.200 -0.046 1.00 92.75 89 ASN A C 1
ATOM 674 O O . ASN A 1 89 ? 8.483 -0.656 -0.132 1.00 92.75 89 ASN A O 1
ATOM 678 N N . VAL A 1 90 ? 6.389 -0.510 -0.932 1.00 94.12 90 VAL A N 1
ATOM 679 C CA . VAL A 1 90 ? 6.618 -1.442 -2.042 1.00 94.12 90 VAL A CA 1
ATOM 680 C C . VAL A 1 90 ? 7.491 -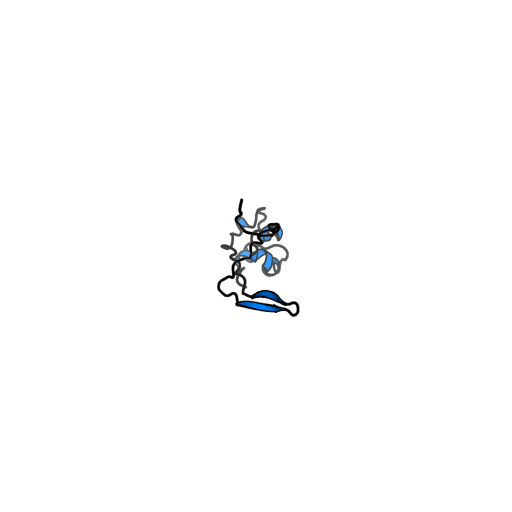0.820 -3.129 1.00 94.12 90 VAL A C 1
ATOM 682 O O . VAL A 1 90 ? 8.389 -1.503 -3.629 1.00 94.12 90 VAL A O 1
ATOM 685 N N . SER A 1 91 ? 7.262 0.450 -3.477 1.00 93.12 91 SER A N 1
ATOM 686 C CA . SER A 1 91 ? 7.954 1.159 -4.569 1.00 93.12 91 SER A CA 1
ATOM 687 C C . SER A 1 91 ? 9.408 1.556 -4.259 1.00 93.12 91 SER A C 1
ATOM 689 O O . SER A 1 91 ? 10.112 2.091 -5.117 1.00 93.12 91 SER A O 1
ATOM 691 N N . PHE A 1 92 ? 9.916 1.292 -3.052 1.00 87.38 92 PHE A N 1
ATOM 692 C CA . PHE A 1 92 ? 11.308 1.572 -2.692 1.00 87.38 92 PHE A CA 1
ATOM 693 C C . PHE A 1 92 ? 12.295 0.584 -3.359 1.00 87.38 92 PHE A C 1
ATOM 695 O O . PHE A 1 92 ? 12.037 -0.623 -3.358 1.00 87.38 92 PHE A O 1
ATOM 702 N N . PRO A 1 93 ? 13.469 1.025 -3.871 1.00 82.94 93 PRO A N 1
ATOM 703 C CA . PRO A 1 93 ? 14.074 2.363 -3.765 1.00 82.94 93 PRO A CA 1
ATOM 704 C C . PRO A 1 93 ? 13.738 3.339 -4.899 1.00 82.94 93 PRO A C 1
ATOM 706 O O . PRO A 1 93 ? 14.155 4.492 -4.836 1.00 82.94 93 PRO A O 1
ATOM 709 N N . HIS A 1 94 ? 13.050 2.890 -5.950 1.00 75.75 94 HIS A N 1
ATOM 710 C CA . HIS A 1 94 ? 12.895 3.665 -7.185 1.00 75.75 94 HIS A CA 1
ATOM 711 C C . HIS A 1 94 ? 11.813 4.748 -7.078 1.00 75.75 94 HIS A C 1
ATOM 713 O O . HIS A 1 94 ? 11.900 5.738 -7.798 1.00 75.75 94 HIS A O 1
ATOM 719 N N . GLY A 1 95 ? 10.885 4.594 -6.127 1.00 79.88 95 GLY A N 1
ATOM 720 C CA . GLY A 1 95 ? 9.897 5.580 -5.700 1.00 79.88 95 GLY A CA 1
ATOM 721 C C . GLY A 1 95 ? 8.829 5.876 -6.754 1.00 79.88 95 GLY A C 1
ATOM 722 O O . GLY A 1 95 ? 9.111 6.055 -7.935 1.00 79.88 95 GLY A O 1
ATOM 723 N N . GLY A 1 96 ? 7.566 5.951 -6.336 1.00 89.12 96 GLY A N 1
ATOM 724 C CA . GLY A 1 96 ? 6.483 6.467 -7.185 1.00 89.12 96 GLY A CA 1
ATOM 725 C C . GLY A 1 96 ? 5.978 5.521 -8.282 1.00 89.12 96 GLY A C 1
ATOM 726 O O . GLY A 1 96 ? 4.985 5.838 -8.934 1.00 89.12 96 GLY A O 1
ATOM 727 N N . ARG A 1 97 ? 6.624 4.368 -8.494 1.00 95.31 97 ARG A N 1
ATOM 728 C CA . ARG A 1 97 ? 6.205 3.298 -9.413 1.00 95.31 97 ARG A CA 1
ATOM 729 C C . ARG A 1 97 ? 6.581 1.950 -8.814 1.00 95.31 97 ARG A C 1
ATOM 731 O O . ARG A 1 97 ? 7.657 1.824 -8.241 1.00 95.31 97 ARG A O 1
ATOM 738 N N . ILE A 1 98 ? 5.721 0.952 -8.981 1.00 96.12 98 ILE A N 1
ATOM 739 C CA . ILE A 1 98 ? 5.973 -0.424 -8.543 1.00 96.12 98 ILE A CA 1
ATOM 740 C C . ILE A 1 98 ? 6.303 -1.264 -9.774 1.00 96.12 98 ILE A C 1
ATOM 742 O O . ILE A 1 98 ? 5.441 -1.504 -10.621 1.00 96.12 98 ILE A O 1
ATOM 746 N N . SER A 1 99 ? 7.543 -1.740 -9.886 1.00 95.56 99 SER A N 1
ATOM 747 C CA . SER A 1 99 ? 7.893 -2.684 -10.957 1.00 95.56 99 SER A CA 1
ATOM 748 C C . SER A 1 99 ? 7.364 -4.092 -10.668 1.00 95.56 99 SER A C 1
ATOM 750 O O . SER A 1 99 ? 7.058 -4.454 -9.529 1.00 95.56 99 SER A O 1
ATOM 752 N N . ARG A 1 100 ? 7.325 -4.949 -11.694 1.00 95.12 100 ARG A N 1
ATOM 753 C CA . ARG A 1 100 ? 6.903 -6.354 -11.565 1.00 95.12 100 ARG A CA 1
ATOM 754 C C . ARG A 1 100 ? 7.654 -7.123 -10.475 1.00 95.12 100 ARG A C 1
ATOM 756 O O . ARG A 1 100 ? 7.048 -7.928 -9.771 1.00 95.12 100 ARG A O 1
ATOM 763 N N . ALA A 1 101 ? 8.954 -6.875 -10.315 1.00 94.19 101 ALA A N 1
ATOM 764 C CA . ALA A 1 101 ? 9.758 -7.516 -9.275 1.00 94.19 101 ALA A CA 1
ATOM 765 C C . ALA A 1 101 ? 9.376 -7.028 -7.868 1.00 94.19 101 ALA A C 1
ATOM 767 O O . ALA A 1 101 ? 9.406 -7.801 -6.912 1.00 94.19 101 ALA A O 1
ATOM 768 N N . GLU A 1 102 ? 8.994 -5.756 -7.749 1.00 94.44 102 GLU A N 1
ATOM 769 C CA . GLU A 1 102 ? 8.575 -5.128 -6.492 1.00 94.44 102 GLU A CA 1
ATOM 770 C C . GLU A 1 102 ? 7.204 -5.606 -6.067 1.00 94.44 102 GLU A C 1
ATOM 772 O O . GLU A 1 102 ? 6.991 -5.972 -4.913 1.00 94.44 102 GLU A O 1
ATOM 777 N N . TYR A 1 103 ? 6.311 -5.714 -7.044 1.00 95.25 103 TYR A N 1
ATOM 778 C CA . TYR A 1 103 ? 5.057 -6.389 -6.845 1.00 95.25 103 TYR A CA 1
ATOM 779 C C . TYR A 1 103 ? 5.330 -7.827 -6.395 1.00 95.25 103 TYR A C 1
ATOM 781 O O . TYR A 1 103 ? 4.930 -8.199 -5.300 1.00 95.25 103 TYR A O 1
ATOM 789 N N . ALA A 1 104 ? 6.074 -8.643 -7.145 1.00 93.94 104 ALA A N 1
ATOM 790 C CA . ALA A 1 104 ? 6.283 -10.059 -6.817 1.00 93.94 104 ALA A CA 1
ATOM 791 C C . ALA A 1 104 ? 6.808 -10.324 -5.387 1.00 93.94 104 ALA A C 1
ATOM 793 O O . ALA A 1 104 ? 6.394 -11.303 -4.768 1.00 93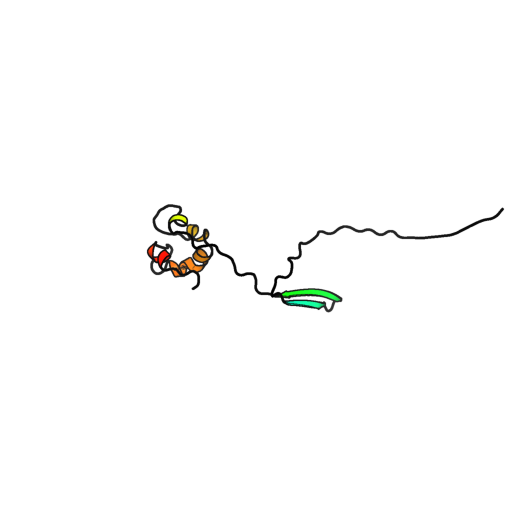.94 104 ALA A O 1
ATOM 794 N N . ARG A 1 105 ? 7.664 -9.449 -4.837 1.00 92.50 105 ARG A N 1
ATOM 795 C CA . ARG A 1 105 ? 8.189 -9.565 -3.458 1.00 92.50 105 ARG A CA 1
ATOM 796 C C . ARG A 1 105 ? 7.222 -9.109 -2.358 1.00 92.50 105 ARG A C 1
ATOM 798 O O . ARG A 1 105 ? 7.492 -9.355 -1.184 1.00 92.50 105 ARG A O 1
ATOM 805 N N . TRP A 1 106 ? 6.154 -8.403 -2.710 1.00 92.69 106 TRP A N 1
ATOM 806 C CA . TRP A 1 106 ? 5.220 -7.824 -1.753 1.00 92.69 106 TRP A CA 1
ATOM 807 C C . TRP A 1 106 ? 4.364 -8.899 -1.063 1.00 92.69 106 TRP A C 1
ATOM 809 O O . TRP A 1 106 ? 3.747 -9.730 -1.735 1.00 92.69 106 TRP A O 1
ATOM 819 N N . ASP A 1 107 ? 4.307 -8.866 0.273 1.00 89.19 107 ASP A N 1
ATOM 820 C CA . ASP A 1 107 ? 3.390 -9.662 1.102 1.00 89.19 107 ASP A CA 1
ATOM 821 C C . ASP A 1 107 ? 2.419 -8.706 1.797 1.00 89.19 107 ASP A C 1
ATOM 823 O O . ASP A 1 107 ? 2.831 -7.922 2.645 1.00 89.19 107 ASP A O 1
ATOM 827 N N . LYS A 1 108 ? 1.125 -8.811 1.472 1.00 79.44 108 LYS A N 1
ATOM 828 C CA . LYS A 1 108 ? 0.057 -7.947 2.005 1.00 79.44 108 LYS A CA 1
ATOM 829 C C . LYS A 1 108 ? -0.181 -8.069 3.519 1.00 79.44 108 LYS A C 1
ATOM 831 O O . LYS A 1 108 ? -1.094 -7.438 4.034 1.00 79.44 108 LYS A O 1
ATOM 836 N N . ARG A 1 109 ? 0.532 -8.973 4.197 1.00 73.00 109 ARG A N 1
ATOM 837 C CA . ARG A 1 109 ? 0.440 -9.217 5.647 1.00 73.00 109 ARG A CA 1
ATOM 838 C C . ARG A 1 109 ? 1.562 -8.550 6.449 1.00 73.00 109 ARG A C 1
ATOM 840 O O . ARG A 1 109 ? 1.619 -8.771 7.657 1.00 73.00 109 ARG A O 1
ATOM 847 N N . ARG A 1 110 ? 2.489 -7.855 5.789 1.00 61.84 110 ARG A N 1
ATOM 848 C CA . ARG A 1 110 ? 3.447 -6.982 6.476 1.00 61.84 110 ARG A CA 1
ATOM 849 C C . ARG A 1 110 ? 2.800 -5.655 6.821 1.00 61.84 110 ARG A C 1
ATOM 851 O O . ARG A 1 110 ? 3.222 -5.114 7.864 1.00 61.84 110 ARG A O 1
#

Radius of gyration: 30.55 Å; chains: 1; bounding box: 105×27×54 Å

Sequence (110 aa):
MNTLSTKILFCTLSALSFSAAAQGAPQSGDNVRHFVDAQGREVTLTSGQPDPDQFGPRPSFEQLDRNHDGVITPDEAEAYLPLANDFDNVSFPHGGRISRAEYARWDKRR

Secondary structure (DSSP, 8-state):
-----------------------PPPPTT-EEEEEE-TTS-EEEEEE-PPPPP---SPPPHHHH-SS-SSEE-HHHHTTSHHHHHTHHHHSTTT-S-EEHHHHHH--TT-

pLDDT: mean 79.51, std 19.48, range [32.62, 97.19]